Protein AF-A0A812IZ99-F1 (afdb_monomer)

pLDDT: mean 81.95, std 16.79, range [48.09, 96.81]

Solvent-accessible surface area (backbone atoms only — not comparable to full-atom values): 3715 Å² total; per-residue (Å²): 138,83,42,10,78,62,76,63,44,74,45,75,48,55,40,86,79,49,58,70,57,30,21,57,44,72,67,41,46,59,71,38,33,80,75,43,51,90,56,58,49,70,61,76,78,80,70,91,66,79,93,77,78,86,84,84,132

Nearest PDB structures (foldseek):
  2odd-assembly1_A  TM=9.447E-01  e=7.526E-05  Homo sapiens
  2dan-assembly1_A  TM=9.127E-01  e=2.179E-04  Homo sapiens
  2od1-assembly1_A  TM=8.787E-01  e=3.022E-04  Homo sapiens
  2d8q-assembly1_A  TM=6.993E-01  e=1.317E-03  Homo sapiens
  8j07-assembly1_d4  TM=7.147E-01  e=1.412E-02  Homo sapiens

Foldseek 3Di:
DAAQPQPRHRFDAADPQARPHTHNDVVSCVVCCVVCVVCRNVPPPPPPDPPPDDPDD

Mean predicted aligned error: 9.55 Å

Sequence (57 aa):
MVVCLNCGKRPEFRCAGCGVARFCCQACQRACWKGHRPHCGSVPDLTAKDLVENVPE

Secondary structure (DSSP, 8-state):
----TTT-SPPSEE-TTTS--EESSHHHHHHHHHHHGGGTT------S-SS-S----

Structure (mmCIF, N/CA/C/O backbone):
data_AF-A0A812IZ99-F1
#
_entry.id   AF-A0A812IZ99-F1
#
loop_
_atom_site.group_PDB
_atom_site.id
_atom_site.type_symbol
_atom_site.label_atom_id
_atom_site.label_alt_id
_atom_site.label_comp_id
_atom_site.label_asym_id
_atom_site.label_entity_id
_atom_site.label_seq_id
_atom_site.pdbx_PDB_ins_code
_atom_site.Cartn_x
_atom_site.Cartn_y
_atom_site.Cartn_z
_atom_site.occupancy
_atom_site.B_iso_or_equiv
_atom_site.auth_seq_id
_atom_site.auth_comp_id
_atom_site.auth_asym_id
_atom_site.auth_atom_id
_atom_site.pdbx_PDB_model_num
ATOM 1 N N . MET A 1 1 ? 9.314 -6.830 12.854 1.00 65.38 1 MET A N 1
ATOM 2 C CA . MET A 1 1 ? 7.843 -7.000 12.910 1.00 65.38 1 MET A CA 1
ATOM 3 C C . MET A 1 1 ? 7.259 -6.475 11.603 1.00 65.38 1 MET A C 1
ATOM 5 O O . MET A 1 1 ? 7.609 -5.367 11.225 1.00 65.38 1 MET A O 1
ATOM 9 N N . VAL A 1 2 ? 6.455 -7.260 10.877 1.00 82.75 2 VAL A N 1
ATOM 10 C CA . VAL A 1 2 ? 5.877 -6.838 9.584 1.00 82.75 2 VAL A CA 1
ATOM 11 C C . VAL A 1 2 ? 4.405 -6.488 9.783 1.00 82.75 2 VAL A C 1
ATOM 13 O O . VAL A 1 2 ? 3.624 -7.342 10.197 1.00 82.75 2 VAL A O 1
ATOM 16 N N . VAL A 1 3 ? 4.039 -5.242 9.490 1.00 94.56 3 VAL A N 1
ATOM 17 C CA . VAL A 1 3 ? 2.700 -4.682 9.725 1.00 94.56 3 VAL A CA 1
ATOM 18 C C . VAL A 1 3 ? 2.115 -4.074 8.452 1.00 94.56 3 VAL A C 1
ATOM 20 O O . VAL A 1 3 ? 2.834 -3.803 7.491 1.00 94.56 3 VAL A O 1
ATOM 23 N N . CYS A 1 4 ? 0.799 -3.873 8.436 1.00 95.81 4 CYS A N 1
ATOM 24 C CA . CYS A 1 4 ? 0.118 -3.121 7.393 1.00 95.81 4 CYS A CA 1
ATOM 25 C C . CYS A 1 4 ? 0.630 -1.677 7.376 1.00 95.81 4 CYS A C 1
ATOM 27 O O . CYS A 1 4 ? 0.503 -0.971 8.376 1.00 95.81 4 CYS A O 1
ATOM 29 N N . LEU A 1 5 ? 1.134 -1.223 6.229 1.00 92.81 5 LEU A N 1
ATOM 30 C CA . LEU A 1 5 ? 1.730 0.109 6.086 1.00 92.81 5 LEU A CA 1
ATOM 31 C C . LEU A 1 5 ? 0.725 1.252 6.318 1.00 92.81 5 LEU A C 1
ATOM 33 O O . LEU A 1 5 ? 1.115 2.361 6.652 1.00 92.81 5 LEU A O 1
ATOM 37 N N . ASN A 1 6 ? -0.571 0.977 6.158 1.00 95.00 6 ASN A N 1
ATOM 38 C CA . ASN A 1 6 ? -1.621 1.979 6.329 1.00 95.00 6 ASN A CA 1
ATOM 39 C C . ASN A 1 6 ? -2.171 2.060 7.762 1.00 95.00 6 ASN A C 1
ATOM 41 O O . ASN A 1 6 ? 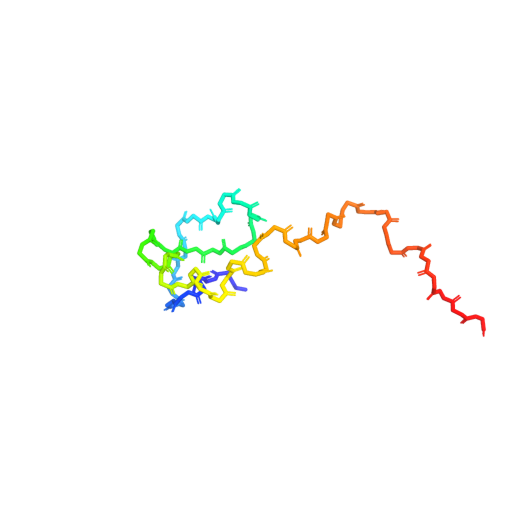-2.499 3.140 8.229 1.00 95.00 6 ASN A O 1
ATOM 45 N N . CYS A 1 7 ? -2.348 0.920 8.442 1.00 95.00 7 CYS A N 1
ATOM 46 C CA . CYS A 1 7 ? -3.107 0.862 9.701 1.00 95.00 7 CYS A CA 1
ATOM 47 C C . CYS A 1 7 ? -2.433 0.071 10.830 1.00 95.00 7 CYS A C 1
ATOM 49 O O . CYS A 1 7 ? -3.039 -0.115 11.881 1.00 95.00 7 CYS A O 1
ATOM 51 N N . GLY A 1 8 ? -1.227 -0.462 10.615 1.00 94.69 8 GLY A N 1
ATOM 52 C CA . GLY A 1 8 ? -0.459 -1.183 11.637 1.00 94.69 8 GLY A CA 1
ATOM 53 C C . GLY A 1 8 ? -0.956 -2.593 11.985 1.00 94.69 8 GLY A C 1
ATOM 54 O O . GLY A 1 8 ? -0.274 -3.316 12.706 1.00 94.69 8 GLY A O 1
ATOM 55 N N . LYS A 1 9 ? -2.109 -3.033 11.462 1.00 95.88 9 LYS A N 1
ATOM 56 C CA . LYS A 1 9 ? -2.641 -4.393 11.682 1.00 95.88 9 LYS A CA 1
ATOM 57 C C . LYS A 1 9 ? -1.792 -5.468 11.001 1.00 95.88 9 LYS A C 1
ATOM 59 O O . LYS A 1 9 ? -0.959 -5.174 10.143 1.00 95.88 9 LYS A O 1
ATOM 64 N N . ARG A 1 10 ? -2.052 -6.737 11.334 1.00 96.44 10 ARG A N 1
ATOM 65 C CA . ARG A 1 10 ? -1.434 -7.882 10.654 1.00 96.44 10 ARG A CA 1
ATOM 66 C C . ARG A 1 10 ? -1.741 -7.828 9.147 1.00 96.44 10 ARG A C 1
ATOM 68 O O . ARG A 1 10 ? -2.911 -7.719 8.785 1.00 96.44 10 ARG A O 1
ATOM 75 N N . PRO A 1 11 ? -0.726 -7.863 8.271 1.00 95.50 11 PRO A N 1
ATOM 76 C CA . PRO A 1 11 ? -0.951 -7.855 6.837 1.00 95.50 11 PRO A CA 1
ATOM 77 C C . PRO A 1 11 ? -1.360 -9.242 6.340 1.00 95.50 11 PRO A C 1
ATOM 79 O O . PRO A 1 11 ? -0.888 -10.252 6.858 1.00 95.50 11 PRO A O 1
ATOM 82 N N . GLU A 1 12 ? -2.181 -9.270 5.296 1.00 95.94 12 GLU A N 1
ATOM 83 C CA . GLU A 1 12 ? -2.627 -10.499 4.631 1.00 95.94 12 GLU A CA 1
ATOM 84 C C . GLU A 1 12 ? -1.892 -10.715 3.306 1.00 95.94 12 GLU A C 1
ATOM 86 O O . GLU A 1 12 ? -1.637 -11.848 2.908 1.00 95.94 12 GLU A O 1
ATOM 91 N N . PHE A 1 13 ? -1.466 -9.636 2.643 1.00 94.56 13 PHE A N 1
ATOM 92 C CA . PHE A 1 13 ? -0.752 -9.715 1.372 1.00 94.56 13 PHE A CA 1
ATOM 93 C C . PHE A 1 13 ? 0.337 -8.644 1.247 1.00 94.56 13 PHE A C 1
ATOM 95 O O . PHE A 1 13 ? 0.439 -7.698 2.036 1.00 94.56 13 PHE A O 1
ATOM 102 N N . ARG A 1 14 ? 1.190 -8.828 0.238 1.00 93.69 14 ARG A N 1
ATOM 103 C CA . ARG A 1 14 ? 2.233 -7.880 -0.169 1.00 93.69 14 ARG A CA 1
ATOM 104 C C . ARG A 1 14 ? 1.826 -7.190 -1.469 1.00 93.69 14 ARG A C 1
ATOM 106 O O . ARG A 1 14 ? 1.108 -7.776 -2.274 1.00 93.69 14 ARG A O 1
ATOM 113 N N . CYS A 1 15 ? 2.293 -5.967 -1.683 1.00 93.19 15 CYS A N 1
ATOM 114 C CA . CYS A 1 15 ? 2.120 -5.258 -2.944 1.00 93.19 15 CYS A CA 1
ATOM 115 C C . CYS A 1 15 ? 2.691 -6.103 -4.087 1.00 93.19 15 CYS A C 1
ATOM 117 O O . CYS A 1 15 ? 3.856 -6.489 -4.029 1.00 93.19 15 CYS A O 1
ATOM 119 N N . ALA A 1 16 ? 1.895 -6.373 -5.121 1.00 88.62 16 ALA A N 1
ATOM 120 C CA . ALA A 1 16 ? 2.347 -7.158 -6.268 1.00 88.62 16 ALA A CA 1
ATOM 121 C C . ALA A 1 16 ? 3.423 -6.435 -7.100 1.00 88.62 16 ALA A C 1
ATOM 123 O O . ALA A 1 16 ? 4.242 -7.095 -7.722 1.00 88.62 16 ALA A O 1
ATOM 124 N N . GLY A 1 17 ? 3.442 -5.095 -7.088 1.00 88.75 17 GLY A N 1
ATOM 125 C CA . GLY A 1 17 ? 4.394 -4.306 -7.875 1.00 88.75 17 GLY A CA 1
ATOM 126 C C . GLY A 1 17 ? 5.811 -4.306 -7.304 1.00 88.75 17 GLY A C 1
ATOM 127 O O . GLY A 1 17 ? 6.765 -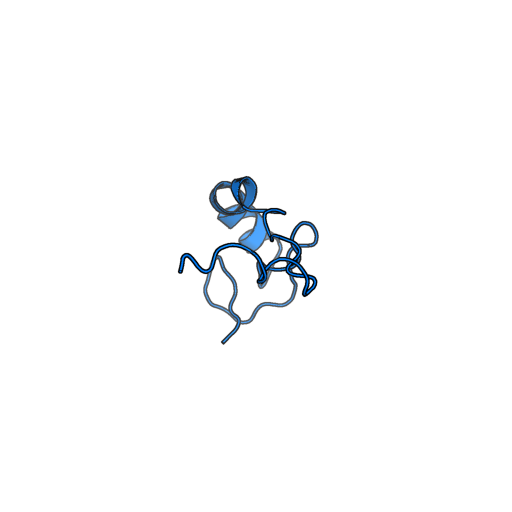4.527 -8.033 1.00 88.75 17 GLY A O 1
ATOM 128 N N . CYS A 1 18 ? 5.962 -4.071 -5.998 1.00 90.69 18 CYS A N 1
ATOM 129 C CA . CYS A 1 18 ? 7.286 -3.988 -5.368 1.00 90.69 18 CYS A CA 1
ATOM 130 C C . CYS A 1 18 ? 7.642 -5.189 -4.493 1.00 90.69 18 CYS A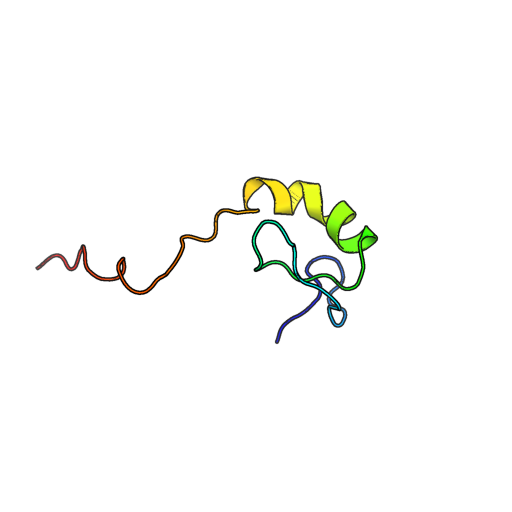 C 1
ATOM 132 O O . CYS A 1 18 ? 8.772 -5.317 -4.035 1.00 90.69 18 CYS A O 1
ATOM 134 N N . GLY A 1 19 ? 6.658 -6.006 -4.122 1.00 89.19 19 GLY A N 1
ATOM 135 C CA . GLY A 1 19 ? 6.817 -7.056 -3.129 1.00 89.19 19 GLY A CA 1
ATOM 136 C C . GLY A 1 19 ? 7.116 -6.569 -1.698 1.00 89.19 19 GLY A C 1
ATOM 137 O O . GLY A 1 19 ? 6.991 -7.346 -0.758 1.00 89.19 19 GLY A O 1
ATOM 138 N N . VAL A 1 20 ? 7.514 -5.331 -1.445 1.00 89.19 20 VAL A N 1
ATOM 139 C CA . VAL A 1 20 ? 7.971 -4.938 -0.100 1.00 89.19 20 VAL A CA 1
ATOM 140 C C . VAL A 1 20 ? 6.826 -4.478 0.793 1.00 89.19 20 VAL A C 1
ATOM 142 O O . VAL A 1 20 ? 6.664 -4.991 1.901 1.00 89.19 20 VAL A O 1
ATOM 145 N N . ALA A 1 21 ? 5.995 -3.556 0.310 1.00 91.62 21 ALA A N 1
ATOM 146 C CA . ALA A 1 21 ? 4.901 -3.016 1.108 1.00 91.62 21 ALA A CA 1
ATOM 147 C C . ALA A 1 21 ? 3.867 -4.103 1.431 1.00 91.62 21 ALA A C 1
ATOM 149 O O . ALA A 1 21 ? 3.488 -4.893 0.565 1.00 91.62 21 ALA A O 1
ATOM 150 N N . ARG A 1 22 ? 3.402 -4.146 2.682 1.00 94.88 22 ARG A N 1
ATOM 151 C CA . ARG A 1 22 ? 2.440 -5.137 3.177 1.00 94.88 22 ARG A CA 1
ATOM 152 C C . ARG A 1 22 ? 1.153 -4.462 3.622 1.00 94.88 22 ARG A C 1
ATOM 154 O O . ARG A 1 22 ? 1.189 -3.388 4.223 1.00 94.88 22 ARG A O 1
ATOM 161 N N . PHE A 1 23 ? 0.022 -5.105 3.353 1.00 95.69 23 PHE A N 1
ATOM 162 C CA . PHE A 1 23 ? -1.303 -4.558 3.632 1.00 95.69 23 PHE A CA 1
ATOM 163 C C . PHE A 1 23 ? -2.242 -5.636 4.166 1.00 95.69 23 PHE A C 1
ATOM 165 O O . PHE A 1 23 ? -2.131 -6.808 3.813 1.00 95.69 23 PHE A O 1
ATOM 172 N N . CYS A 1 24 ? -3.175 -5.238 5.031 1.00 96.81 24 CYS A N 1
ATOM 173 C CA . CYS A 1 24 ? -4.235 -6.128 5.505 1.00 96.81 24 CYS A CA 1
ATOM 174 C C . CYS A 1 24 ? -5.400 -6.232 4.510 1.00 96.81 24 CYS A C 1
ATOM 176 O O . CYS A 1 24 ? -6.070 -7.241 4.471 1.00 96.81 24 CYS A O 1
ATOM 178 N N . CYS A 1 25 ? -5.654 -5.211 3.686 1.00 95.69 25 CYS A N 1
ATOM 179 C CA . CYS A 1 25 ? -6.744 -5.212 2.705 1.00 95.69 25 CYS A CA 1
ATOM 180 C C . CYS A 1 25 ? -6.424 -4.277 1.524 1.00 95.69 25 CYS A C 1
ATOM 182 O O . CYS A 1 25 ? -5.598 -3.365 1.649 1.00 95.69 25 CYS A O 1
ATOM 184 N N . GLN A 1 26 ? -7.097 -4.459 0.380 1.00 95.25 26 GLN A N 1
ATOM 185 C CA . GLN A 1 26 ? -6.921 -3.581 -0.790 1.00 95.25 26 GLN A CA 1
ATOM 186 C C . GLN A 1 26 ? -7.266 -2.117 -0.492 1.00 95.25 26 GLN A C 1
ATOM 188 O O . GLN A 1 26 ? -6.628 -1.222 -1.039 1.00 95.25 26 GLN A O 1
ATOM 193 N N . ALA A 1 27 ? -8.219 -1.855 0.406 1.00 96.12 27 ALA A N 1
ATOM 194 C CA . ALA A 1 27 ? -8.538 -0.494 0.832 1.00 96.12 27 ALA A CA 1
ATOM 195 C C . ALA A 1 27 ? -7.328 0.195 1.489 1.00 96.12 27 ALA A C 1
ATOM 197 O O . ALA A 1 27 ? -7.015 1.333 1.153 1.00 96.12 27 ALA A O 1
ATOM 198 N N . CYS A 1 28 ? -6.587 -0.518 2.347 1.00 96.38 28 CYS A N 1
ATOM 199 C CA . CYS A 1 28 ? -5.360 -0.006 2.962 1.00 96.38 28 CYS A CA 1
ATOM 200 C C . CYS A 1 28 ? -4.255 0.256 1.930 1.00 96.38 28 CYS A C 1
ATOM 202 O O . CYS A 1 28 ? -3.563 1.267 2.023 1.00 96.38 28 CYS A O 1
ATOM 204 N N . GLN A 1 29 ? -4.109 -0.617 0.930 1.00 94.56 29 GLN A N 1
ATOM 205 C CA . GLN A 1 29 ? -3.166 -0.388 -0.167 1.00 94.56 29 GLN A CA 1
ATOM 206 C C . GLN A 1 29 ? -3.523 0.874 -0.959 1.00 94.56 29 GLN A C 1
ATOM 208 O O . GLN A 1 29 ? -2.649 1.696 -1.215 1.00 94.56 29 GLN A O 1
ATOM 213 N N . ARG A 1 30 ? -4.798 1.047 -1.331 1.00 94.81 30 ARG A N 1
ATOM 214 C CA . ARG A 1 30 ? -5.271 2.205 -2.109 1.00 94.81 30 ARG A CA 1
ATOM 215 C C . ARG A 1 30 ? -5.174 3.513 -1.322 1.00 94.81 30 ARG A C 1
ATOM 217 O O . ARG A 1 30 ? -4.750 4.514 -1.888 1.00 94.81 30 ARG A O 1
ATOM 224 N N . ALA A 1 31 ? -5.497 3.500 -0.029 1.00 95.50 31 ALA A N 1
ATOM 225 C CA . ALA A 1 31 ? -5.358 4.666 0.846 1.00 95.50 31 ALA A CA 1
ATOM 226 C C . ALA A 1 31 ? -3.893 5.121 0.959 1.00 95.50 31 ALA A C 1
ATOM 228 O O . ALA A 1 31 ? -3.589 6.305 0.833 1.00 95.50 31 ALA A O 1
ATOM 229 N N . CYS A 1 32 ? -2.973 4.164 1.101 1.00 92.38 32 CYS A N 1
ATOM 230 C CA . CYS A 1 32 ? -1.539 4.431 1.160 1.00 92.38 32 CYS A CA 1
ATOM 231 C C . CYS A 1 32 ? -0.915 4.670 -0.233 1.00 92.38 32 CYS A C 1
ATOM 233 O O . CYS A 1 32 ? 0.216 5.146 -0.330 1.00 92.38 32 CYS A O 1
ATOM 235 N N . TRP A 1 33 ? -1.637 4.394 -1.329 1.00 91.62 33 TRP A N 1
ATOM 236 C CA . TRP A 1 33 ? -1.095 4.410 -2.693 1.00 91.62 33 TRP A CA 1
ATOM 237 C C . TRP A 1 33 ? -0.477 5.751 -3.079 1.00 91.62 33 TRP A C 1
ATOM 239 O O . TRP A 1 33 ? 0.560 5.763 -3.728 1.00 91.62 33 TRP A O 1
ATOM 249 N N . LYS A 1 34 ? -1.049 6.881 -2.649 1.00 91.81 34 LYS A N 1
ATOM 250 C CA . LYS A 1 34 ? -0.518 8.210 -2.994 1.00 91.81 34 LYS A CA 1
ATOM 251 C C . LYS A 1 34 ? 0.922 8.418 -2.499 1.00 91.81 34 LYS A C 1
ATOM 253 O O . LYS A 1 34 ? 1.721 8.990 -3.231 1.00 91.81 34 LYS A O 1
ATOM 258 N N . GLY A 1 35 ? 1.249 7.933 -1.298 1.00 90.12 35 GLY A N 1
ATOM 259 C CA . GLY A 1 35 ? 2.608 7.978 -0.743 1.00 90.12 35 GLY A CA 1
ATOM 260 C C . GLY A 1 35 ? 3.464 6.774 -1.140 1.00 90.12 35 GLY A C 1
ATOM 261 O O . GLY A 1 35 ? 4.668 6.899 -1.320 1.00 90.12 35 GLY A O 1
ATOM 262 N N . HIS A 1 36 ? 2.848 5.607 -1.333 1.00 91.25 36 HIS A N 1
ATOM 263 C CA . HIS A 1 36 ? 3.555 4.389 -1.718 1.00 91.25 36 HIS A CA 1
ATOM 264 C C . HIS A 1 36 ? 4.004 4.388 -3.190 1.00 91.25 36 HIS A C 1
ATOM 266 O O . HIS A 1 36 ? 5.120 3.964 -3.475 1.00 91.25 36 HIS A O 1
ATOM 272 N N . ARG A 1 37 ? 3.167 4.872 -4.119 1.00 90.69 37 ARG A N 1
ATOM 273 C CA . ARG A 1 37 ? 3.396 4.892 -5.576 1.00 90.69 37 ARG A CA 1
ATOM 274 C C . ARG A 1 37 ? 4.785 5.391 -5.996 1.00 90.69 37 ARG A C 1
ATOM 276 O O . ARG A 1 37 ? 5.403 4.676 -6.777 1.00 90.69 37 ARG A O 1
ATOM 283 N N . PRO A 1 38 ? 5.288 6.556 -5.538 1.00 90.31 38 PRO A N 1
ATOM 284 C CA . PRO A 1 38 ? 6.596 7.059 -5.973 1.00 90.31 38 PRO A CA 1
ATOM 285 C C . PRO A 1 38 ? 7.766 6.144 -5.594 1.00 90.31 38 PRO A C 1
ATOM 287 O O . PRO A 1 38 ? 8.815 6.223 -6.218 1.00 9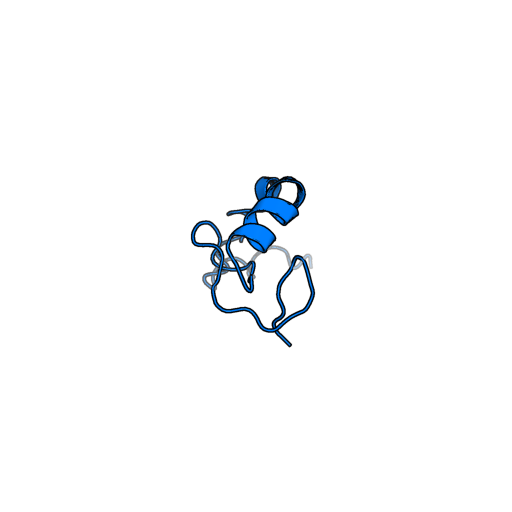0.31 38 PRO A O 1
ATOM 290 N N . HIS A 1 39 ? 7.581 5.265 -4.608 1.00 85.31 39 HIS A N 1
ATOM 291 C CA . HIS A 1 39 ? 8.590 4.311 -4.144 1.00 85.31 39 HIS A CA 1
ATOM 292 C C . HIS A 1 39 ? 8.208 2.856 -4.477 1.00 85.31 39 HIS A C 1
ATOM 294 O O . HIS A 1 39 ? 8.881 1.906 -4.072 1.00 85.31 39 HIS A O 1
ATOM 300 N N . CYS A 1 40 ? 7.094 2.645 -5.185 1.00 89.88 40 CYS A N 1
ATOM 301 C CA . CYS A 1 40 ? 6.607 1.322 -5.544 1.00 89.88 40 CYS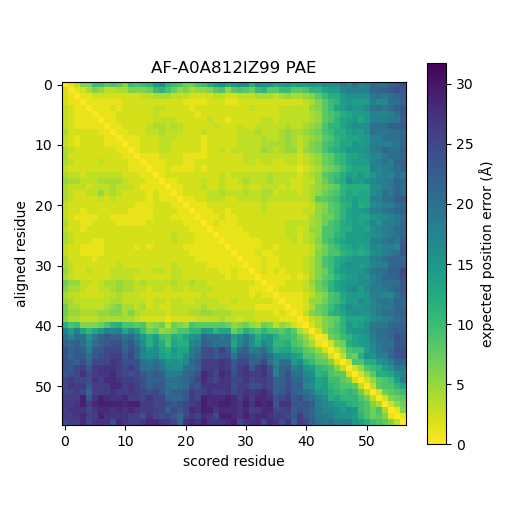 A CA 1
ATOM 302 C C . CYS A 1 40 ? 7.396 0.799 -6.746 1.00 89.88 40 CYS A C 1
ATOM 304 O O . CYS A 1 40 ? 7.196 1.252 -7.866 1.00 89.88 40 CYS A O 1
ATOM 306 N N . GLY A 1 41 ? 8.266 -0.183 -6.506 1.00 78.31 41 GLY A N 1
ATOM 307 C CA . GLY A 1 41 ? 9.140 -0.774 -7.524 1.00 78.31 41 GLY A CA 1
ATOM 308 C C . GLY A 1 41 ? 10.580 -0.273 -7.424 1.00 78.31 41 GLY A C 1
ATOM 309 O O . GLY A 1 41 ? 11.469 -0.886 -7.992 1.00 78.31 41 GLY A O 1
ATOM 310 N N . SER A 1 42 ? 10.830 0.763 -6.619 1.00 64.4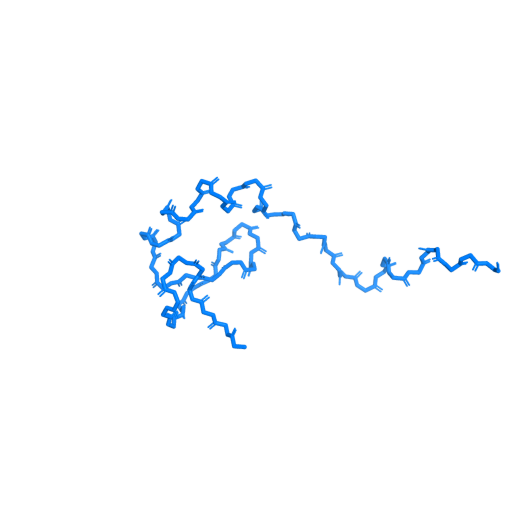4 42 SER A N 1
ATOM 311 C CA . SER A 1 42 ? 12.169 1.268 -6.283 1.00 64.44 42 SER A CA 1
ATOM 312 C C . SER A 1 42 ? 12.849 0.437 -5.197 1.00 64.44 42 SER A C 1
ATOM 314 O O . SER A 1 42 ? 13.520 0.978 -4.321 1.00 64.44 42 SER A O 1
ATOM 316 N N . VAL A 1 43 ? 12.641 -0.878 -5.209 1.00 58.72 43 VAL A N 1
ATOM 317 C CA . VAL A 1 43 ? 13.561 -1.748 -4.490 1.00 58.72 43 VAL A CA 1
ATOM 318 C C . VAL A 1 43 ? 14.743 -1.888 -5.434 1.00 58.72 43 VAL A C 1
ATOM 320 O O . VAL A 1 43 ? 14.550 -2.431 -6.523 1.00 58.72 43 VAL A O 1
ATOM 323 N N . PRO A 1 44 ? 15.934 -1.348 -5.110 1.00 50.38 44 PRO A N 1
ATOM 324 C CA . PRO A 1 44 ? 17.112 -1.853 -5.778 1.00 50.38 44 PRO A CA 1
ATOM 325 C C . PRO A 1 44 ? 17.064 -3.356 -5.541 1.00 50.38 44 PRO A C 1
ATOM 327 O O . PRO A 1 44 ? 16.885 -3.819 -4.409 1.00 50.38 44 PRO A O 1
ATOM 330 N N . ASP A 1 45 ? 17.078 -4.095 -6.638 1.00 51.12 45 ASP A N 1
ATOM 331 C CA . ASP A 1 45 ? 17.323 -5.517 -6.653 1.00 51.12 45 ASP A CA 1
ATOM 332 C C . ASP A 1 45 ? 18.678 -5.711 -5.967 1.00 51.12 45 ASP A C 1
ATOM 334 O O . ASP A 1 45 ? 19.730 -5.709 -6.595 1.00 51.12 45 ASP A O 1
ATOM 338 N N . LEU A 1 46 ? 18.685 -5.796 -4.634 1.00 54.44 46 LEU A N 1
ATOM 339 C CA . LEU A 1 46 ? 19.846 -6.210 -3.859 1.00 54.44 46 LEU A CA 1
ATOM 340 C C . LEU A 1 46 ? 20.014 -7.721 -4.059 1.00 54.44 46 LEU A C 1
ATOM 342 O O . LEU A 1 46 ? 20.162 -8.483 -3.104 1.00 54.44 46 LEU A O 1
ATOM 346 N N . THR A 1 47 ? 19.988 -8.189 -5.308 1.00 48.09 47 THR A N 1
ATOM 347 C CA . THR A 1 47 ? 20.667 -9.414 -5.690 1.00 48.09 47 THR A CA 1
ATOM 348 C C . THR A 1 47 ? 22.150 -9.150 -5.517 1.00 48.09 47 THR A C 1
ATOM 350 O O . THR A 1 47 ? 22.807 -8.743 -6.462 1.00 48.09 47 THR A O 1
ATOM 353 N N . ALA A 1 48 ? 22.648 -9.309 -4.290 1.00 54.91 48 ALA A N 1
ATOM 354 C CA . ALA A 1 48 ? 23.989 -9.765 -3.912 1.00 54.91 48 ALA A CA 1
ATOM 355 C C . ALA A 1 48 ? 25.237 -9.271 -4.697 1.00 54.91 48 ALA A C 1
ATOM 357 O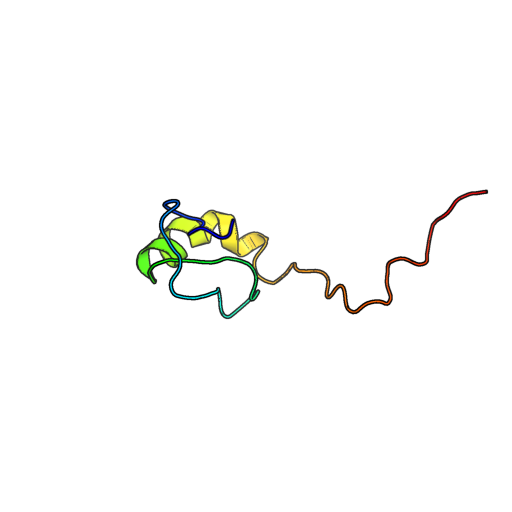 O . ALA A 1 48 ? 26.295 -9.875 -4.555 1.00 54.91 48 ALA A O 1
ATOM 358 N N . LYS A 1 49 ? 25.162 -8.216 -5.513 1.00 49.28 49 LYS A N 1
ATOM 359 C CA . LYS A 1 49 ? 26.223 -7.802 -6.444 1.00 49.28 49 LYS A CA 1
ATOM 360 C C . LYS A 1 49 ? 26.636 -6.338 -6.325 1.00 49.28 49 LYS A C 1
ATOM 362 O O . LYS A 1 49 ? 27.680 -5.997 -6.855 1.00 49.28 49 LYS A O 1
ATOM 367 N N . ASP A 1 50 ? 25.878 -5.507 -5.611 1.00 54.03 50 ASP A N 1
ATOM 368 C CA . ASP A 1 50 ? 26.099 -4.050 -5.593 1.00 54.03 50 ASP A CA 1
ATOM 369 C C . ASP A 1 50 ? 26.716 -3.509 -4.284 1.00 54.03 50 ASP A C 1
ATOM 371 O O . ASP A 1 50 ? 26.902 -2.314 -4.121 1.00 54.03 50 ASP A O 1
ATOM 375 N N . LEU A 1 51 ? 27.095 -4.374 -3.334 1.00 59.53 51 LEU A N 1
ATOM 376 C CA . LEU A 1 51 ? 27.857 -3.968 -2.135 1.00 59.53 51 LEU A CA 1
ATOM 377 C C . LEU A 1 51 ? 29.383 -4.028 -2.354 1.00 59.53 51 LEU A C 1
ATOM 379 O O . LEU A 1 51 ? 30.127 -4.261 -1.403 1.00 59.53 51 LEU A O 1
ATOM 383 N N . VAL A 1 52 ? 29.867 -3.863 -3.591 1.00 63.06 52 VAL A N 1
ATOM 384 C CA . VAL A 1 52 ? 31.311 -3.877 -3.886 1.00 63.06 52 VAL A CA 1
A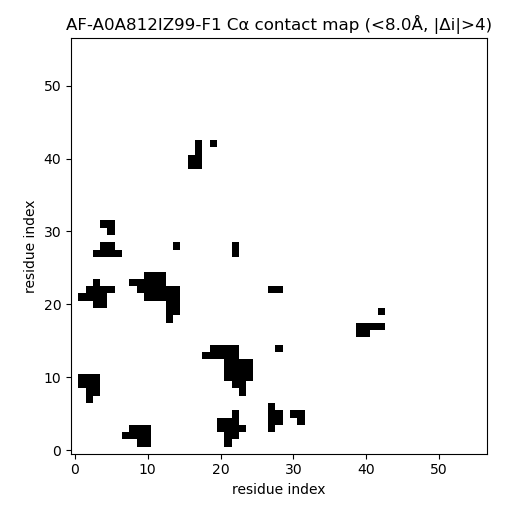TOM 385 C C . VAL A 1 52 ? 31.747 -2.752 -4.820 1.00 63.06 52 VAL A C 1
ATOM 387 O O . VAL A 1 52 ? 32.530 -2.962 -5.727 1.00 63.06 52 VAL A O 1
ATOM 390 N N . GLU A 1 53 ? 31.317 -1.517 -4.592 1.00 57.69 53 GLU A N 1
ATOM 391 C CA . GLU A 1 53 ? 32.170 -0.412 -5.034 1.00 57.69 53 GLU A CA 1
ATOM 392 C C . GLU A 1 53 ? 31.997 0.806 -4.137 1.00 57.69 53 GLU A C 1
ATOM 394 O O . GLU A 1 53 ? 30.878 1.198 -3.813 1.00 57.69 53 GLU A O 1
ATOM 399 N N . ASN A 1 54 ? 33.138 1.405 -3.786 1.00 58.50 54 ASN A N 1
ATOM 400 C CA . ASN A 1 54 ? 33.356 2.583 -2.939 1.00 58.50 54 ASN A CA 1
ATOM 401 C C . ASN A 1 54 ? 33.699 2.307 -1.462 1.00 58.50 54 ASN A C 1
ATOM 403 O O . ASN A 1 54 ? 33.054 2.811 -0.544 1.00 58.50 54 ASN A O 1
ATOM 407 N N . VAL A 1 55 ? 34.804 1.583 -1.245 1.00 57.59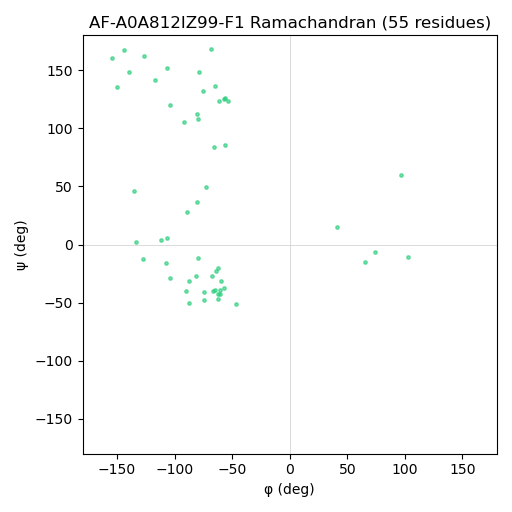 55 VAL A N 1
ATOM 408 C CA . VAL A 1 55 ? 35.714 1.854 -0.118 1.00 57.59 55 VAL A CA 1
ATOM 409 C C . VAL A 1 55 ? 36.789 2.821 -0.638 1.00 57.59 55 VAL A C 1
ATOM 411 O O . VAL A 1 55 ? 37.621 2.377 -1.426 1.00 57.59 55 VAL A O 1
ATOM 414 N N . PRO A 1 56 ? 36.772 4.122 -0.293 1.00 62.88 56 PRO A N 1
ATOM 415 C CA . PRO A 1 56 ? 37.928 4.983 -0.527 1.00 62.88 56 PRO A CA 1
ATOM 416 C C . PRO A 1 56 ? 39.027 4.689 0.512 1.00 62.88 56 PRO A C 1
ATOM 418 O O . PRO A 1 56 ? 38.729 4.567 1.702 1.00 62.88 56 PRO A O 1
ATOM 421 N N . GLU A 1 57 ? 40.254 4.531 0.007 1.00 60.09 57 GLU A N 1
ATOM 422 C CA . GLU A 1 57 ? 41.526 4.247 0.705 1.00 60.09 57 GLU A CA 1
ATOM 423 C C . GLU A 1 57 ? 41.928 5.288 1.762 1.00 60.09 57 GLU A C 1
ATOM 425 O O . GLU A 1 57 ? 41.656 6.495 1.559 1.00 60.09 57 GLU A O 1
#

Radius of gyration: 14.81 Å; Cα contacts (8 Å, |Δi|>4): 63; chains: 1; bounding box: 50×19×21 Å